Protein AF-A0A225D2T9-F1 (afdb_monomer_lite)

pLDDT: mean 93.03, std 9.86, range [56.59, 98.62]

Sequence (69 aa):
MIAAGAVVPPGAVIPPRSLVMGVPGRVVRPVTEDEIARTVAISARYRDLAAKYAAGAIPWPLGRPDSDR

Organism: NCBI:txid1908690

Radius of gyration: 17.47 Å; chains: 1; bounding box: 38×32×38 Å

Structure (mmCIF, N/CA/C/O backbone):
data_AF-A0A225D2T9-F1
#
_entry.id   AF-A0A225D2T9-F1
#
loop_
_atom_site.group_PDB
_atom_site.id
_atom_site.type_symbol
_atom_site.label_atom_id
_atom_site.label_alt_id
_atom_site.label_comp_id
_atom_site.label_asym_id
_atom_site.label_entity_id
_atom_site.label_seq_id
_atom_site.pdbx_PDB_ins_code
_atom_site.Cartn_x
_atom_site.Cartn_y
_atom_site.Cartn_z
_atom_site.occupancy
_atom_site.B_iso_or_equiv
_atom_site.auth_seq_id
_atom_site.auth_comp_id
_atom_site.auth_asym_id
_atom_site.auth_atom_id
_atom_site.pdbx_PDB_model_num
ATOM 1 N N . MET A 1 1 ? -6.022 2.278 2.583 1.00 96.00 1 MET A N 1
ATOM 2 C CA . MET A 1 1 ? -4.653 2.823 2.639 1.00 96.00 1 MET A CA 1
ATOM 3 C C . MET A 1 1 ? -4.134 2.693 4.060 1.00 96.00 1 MET A C 1
ATOM 5 O O . MET A 1 1 ? -4.875 2.990 4.990 1.00 96.00 1 MET A O 1
ATOM 9 N N . ILE A 1 2 ? -2.900 2.226 4.234 1.00 98.00 2 ILE A N 1
ATOM 10 C CA . ILE A 1 2 ? -2.238 2.140 5.542 1.00 98.00 2 ILE A CA 1
ATOM 11 C C . ILE A 1 2 ? -1.149 3.212 5.555 1.00 98.00 2 ILE A C 1
ATOM 13 O O . ILE A 1 2 ? -0.319 3.234 4.648 1.00 98.00 2 ILE A O 1
ATOM 17 N N . ALA A 1 3 ? -1.190 4.137 6.512 1.00 97.50 3 ALA A N 1
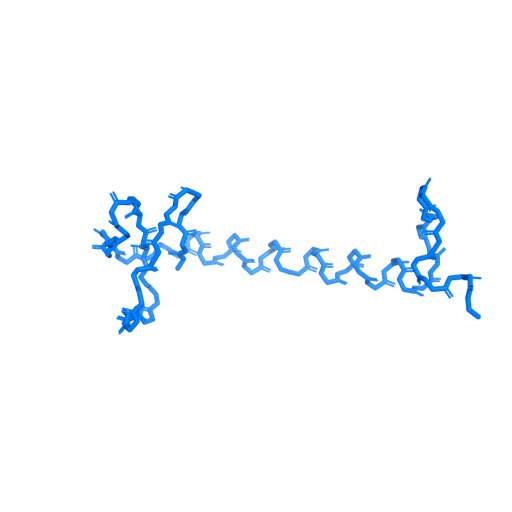ATOM 18 C CA . ALA A 1 3 ? -0.189 5.193 6.606 1.00 97.50 3 ALA A CA 1
ATOM 19 C C . ALA A 1 3 ? 1.164 4.648 7.074 1.00 97.50 3 ALA A C 1
ATOM 21 O O . ALA A 1 3 ? 1.250 3.603 7.725 1.00 97.50 3 ALA A O 1
ATOM 22 N N . ALA A 1 4 ? 2.224 5.391 6.767 1.00 97.75 4 ALA A N 1
ATOM 23 C CA . ALA A 1 4 ? 3.562 5.081 7.246 1.00 97.75 4 ALA A CA 1
ATOM 24 C C . ALA A 1 4 ? 3.586 4.992 8.782 1.00 97.75 4 ALA A C 1
ATOM 26 O O . ALA A 1 4 ? 2.977 5.809 9.473 1.00 97.75 4 ALA A O 1
ATOM 27 N N . GLY A 1 5 ? 4.276 3.977 9.304 1.00 97.06 5 GLY A N 1
ATOM 28 C CA . GLY A 1 5 ? 4.395 3.740 10.744 1.00 97.06 5 GLY A CA 1
ATOM 29 C C . GLY A 1 5 ? 3.141 3.177 11.421 1.00 97.06 5 GLY A C 1
ATOM 30 O O . GLY A 1 5 ? 3.161 2.990 12.633 1.00 97.06 5 GLY A O 1
ATOM 31 N N . ALA A 1 6 ? 2.059 2.888 10.688 1.00 98.44 6 ALA A N 1
ATOM 32 C CA . ALA A 1 6 ? 0.892 2.244 11.280 1.00 98.44 6 ALA A CA 1
ATOM 33 C C . ALA A 1 6 ? 1.132 0.744 11.527 1.00 98.44 6 ALA A C 1
ATOM 35 O O . ALA A 1 6 ? 1.651 0.043 10.658 1.00 98.44 6 ALA A O 1
ATOM 36 N N . VAL A 1 7 ? 0.692 0.235 12.682 1.00 98.38 7 VAL A N 1
ATOM 37 C CA . VAL A 1 7 ? 0.766 -1.198 13.025 1.00 98.38 7 VAL A CA 1
ATOM 38 C C . VAL A 1 7 ? -0.642 -1.760 13.138 1.00 98.38 7 VAL A C 1
ATOM 40 O O . VAL A 1 7 ? -1.358 -1.477 14.098 1.00 98.38 7 VAL A O 1
ATOM 43 N N . VAL A 1 8 ? -1.052 -2.554 12.149 1.00 97.94 8 VAL A N 1
ATOM 44 C CA . VAL A 1 8 ? -2.370 -3.200 12.132 1.00 97.94 8 VAL A CA 1
ATOM 45 C C . VAL A 1 8 ? -2.364 -4.388 13.105 1.00 97.94 8 VAL A C 1
ATOM 47 O O . VAL A 1 8 ? -1.544 -5.290 12.933 1.00 97.94 8 VAL A O 1
ATOM 50 N N . PRO A 1 9 ? -3.245 -4.415 14.125 1.00 97.69 9 PRO A N 1
ATOM 51 C CA . PRO A 1 9 ? -3.310 -5.537 15.059 1.00 97.69 9 PRO A CA 1
ATOM 52 C C . PRO A 1 9 ? -3.716 -6.853 14.371 1.00 97.69 9 PRO A C 1
ATOM 54 O O . PRO A 1 9 ? -4.493 -6.818 13.410 1.00 97.69 9 PRO A O 1
ATOM 57 N N . PRO A 1 10 ? -3.270 -8.019 14.878 1.00 97.81 10 PRO A N 1
ATOM 58 C CA . PRO A 1 10 ? -3.744 -9.316 14.401 1.00 97.81 10 PRO A CA 1
ATOM 59 C C . PRO A 1 10 ? -5.274 -9.422 14.445 1.00 97.81 10 PRO A C 1
ATOM 61 O O . PRO A 1 10 ? -5.908 -8.972 15.398 1.00 97.81 10 PRO A O 1
ATOM 64 N N . GLY A 1 11 ? -5.866 -10.010 13.405 1.00 97.19 11 GLY A N 1
ATOM 65 C CA . GLY A 1 11 ? -7.318 -10.195 13.296 1.00 97.19 11 GLY A CA 1
ATOM 66 C C . GLY A 1 11 ? -8.118 -8.938 12.929 1.00 97.19 11 GLY A C 1
ATOM 67 O O . GLY A 1 11 ? -9.335 -9.025 12.780 1.00 97.19 11 GLY A O 1
ATOM 68 N N . ALA A 1 12 ? -7.479 -7.776 12.751 1.00 97.25 12 ALA A N 1
ATOM 69 C CA . ALA A 1 12 ? -8.184 -6.568 12.334 1.00 97.25 12 ALA A CA 1
ATOM 70 C C . ALA A 1 12 ? -8.695 -6.683 10.885 1.00 97.25 12 ALA A C 1
ATOM 72 O O . ALA A 1 12 ? -7.914 -6.855 9.948 1.00 97.25 12 ALA A O 1
ATOM 73 N N . VAL A 1 13 ? -10.006 -6.518 10.693 1.00 97.38 13 VAL A N 1
ATOM 74 C CA . VAL A 1 13 ? -10.633 -6.393 9.369 1.00 97.38 13 VAL A CA 1
ATOM 75 C C . VAL A 1 13 ? -10.777 -4.912 9.038 1.00 97.38 13 VAL A C 1
ATOM 77 O O . VAL A 1 13 ? -11.535 -4.192 9.686 1.00 97.38 13 VAL A O 1
ATOM 80 N N . ILE A 1 14 ? -10.037 -4.444 8.034 1.00 98.00 14 ILE A N 1
ATOM 81 C CA . ILE A 1 14 ? -10.086 -3.048 7.589 1.00 98.00 14 ILE A CA 1
ATOM 82 C C . ILE A 1 14 ? -11.115 -2.920 6.459 1.00 98.00 14 ILE A C 1
ATOM 84 O O . ILE A 1 14 ? -10.935 -3.559 5.419 1.00 98.00 14 ILE A O 1
ATOM 88 N N . PRO A 1 15 ? -12.168 -2.092 6.606 1.00 98.06 15 PRO A N 1
ATOM 89 C CA . PRO A 1 15 ? -13.143 -1.900 5.541 1.00 98.06 15 PRO A CA 1
ATOM 90 C C . PRO A 1 15 ? -12.488 -1.337 4.269 1.00 98.06 15 PRO A C 1
ATOM 92 O O . PRO A 1 15 ? -11.543 -0.536 4.365 1.00 98.06 15 PRO A O 1
ATOM 95 N N . PRO A 1 16 ? -13.001 -1.682 3.073 1.00 97.88 16 PRO A N 1
ATOM 96 C CA . PRO A 1 16 ? -12.551 -1.074 1.828 1.00 97.88 16 PRO A CA 1
ATOM 97 C C . PRO A 1 16 ? -12.561 0.454 1.912 1.00 97.88 16 PRO A C 1
ATOM 99 O O . PRO A 1 16 ? -13.398 1.047 2.588 1.00 97.88 16 PRO A O 1
ATOM 102 N N . ARG A 1 17 ? -11.621 1.099 1.213 1.00 97.25 17 ARG A N 1
ATOM 103 C CA . ARG A 1 17 ? -11.505 2.568 1.160 1.00 97.25 17 ARG A CA 1
ATOM 104 C C . ARG A 1 17 ? -11.310 3.249 2.528 1.00 97.25 17 ARG A C 1
ATOM 106 O O . ARG A 1 17 ? -11.610 4.426 2.670 1.00 97.25 17 ARG A O 1
ATOM 113 N N . SER A 1 18 ? -10.738 2.557 3.514 1.00 98.44 18 SER A N 1
ATOM 114 C CA . SER A 1 18 ? -10.368 3.154 4.809 1.00 98.44 18 SER A CA 1
ATOM 115 C C . SER A 1 18 ? -8.914 3.632 4.841 1.00 98.44 18 SER A C 1
ATOM 117 O O . SER A 1 18 ? -8.030 2.952 4.309 1.00 98.44 18 SER A O 1
ATOM 119 N N . LEU A 1 19 ? -8.647 4.768 5.491 1.00 98.44 19 LEU A N 1
ATOM 120 C CA . LEU A 1 19 ? -7.304 5.186 5.902 1.00 98.44 19 LEU A CA 1
ATOM 121 C C . LEU A 1 19 ? -7.031 4.723 7.338 1.00 98.44 19 LEU A C 1
ATOM 123 O O . LEU A 1 19 ? -7.775 5.074 8.254 1.00 98.44 19 LEU A O 1
ATOM 127 N N . VAL A 1 20 ? -5.949 3.966 7.531 1.00 98.62 20 VAL A N 1
ATOM 128 C CA . VAL A 1 20 ? -5.492 3.486 8.843 1.00 98.62 20 VAL A CA 1
ATOM 129 C C . VAL A 1 20 ? -4.222 4.213 9.264 1.00 98.62 20 VAL A C 1
ATOM 131 O O . VAL A 1 20 ? -3.290 4.317 8.467 1.00 98.62 20 VAL A O 1
ATOM 134 N N . MET A 1 21 ? -4.168 4.676 10.515 1.00 98.50 21 MET A N 1
ATOM 135 C CA . MET A 1 21 ? -3.006 5.369 11.086 1.00 98.50 21 MET A CA 1
ATOM 136 C C . MET A 1 21 ? -2.706 4.918 12.521 1.00 98.50 21 MET A C 1
ATOM 138 O O . MET A 1 21 ? -3.612 4.488 13.235 1.00 98.50 21 MET A O 1
ATOM 142 N N . GLY A 1 22 ? -1.443 5.069 12.936 1.00 98.00 22 GLY A N 1
ATOM 143 C CA . GLY A 1 22 ? -0.999 4.953 14.330 1.00 98.00 22 GLY A CA 1
ATOM 144 C C . GLY A 1 22 ? -0.586 3.554 14.799 1.00 98.00 22 GLY A C 1
ATOM 145 O O . GLY A 1 22 ? -0.675 2.561 14.075 1.00 98.00 22 GLY A O 1
ATOM 146 N N . VAL A 1 23 ? -0.131 3.498 16.051 1.00 97.88 23 VAL A N 1
ATOM 147 C CA . VAL A 1 23 ? 0.225 2.273 16.776 1.00 97.88 23 VAL A CA 1
ATOM 148 C C . VAL A 1 23 ? -0.515 2.290 18.122 1.00 97.88 23 VAL A C 1
ATOM 150 O O . VAL A 1 23 ? -0.187 3.119 18.966 1.00 97.88 23 VAL A O 1
ATOM 153 N N . PRO A 1 24 ? -1.517 1.419 18.340 1.00 96.69 24 PRO A N 1
ATOM 154 C CA . PRO A 1 24 ? -2.071 0.474 17.372 1.00 96.69 24 PRO A CA 1
ATOM 155 C C . PRO A 1 24 ? -2.873 1.186 16.268 1.00 96.69 24 PRO A C 1
ATOM 157 O O . PRO A 1 24 ? -3.508 2.213 16.499 1.00 96.69 24 PRO A O 1
ATOM 160 N N . GLY A 1 25 ? -2.879 0.608 15.068 1.00 98.19 25 GLY A N 1
ATOM 161 C CA . GLY A 1 25 ? -3.551 1.160 13.896 1.00 98.19 25 GLY A CA 1
ATOM 162 C C . GLY A 1 25 ? -5.065 1.243 14.076 1.00 98.19 25 GLY A C 1
ATOM 163 O O . GLY A 1 25 ? -5.698 0.295 14.558 1.00 98.19 25 GLY A O 1
ATOM 164 N N . ARG A 1 26 ? -5.656 2.375 13.685 1.00 97.81 26 ARG A N 1
ATOM 165 C CA . ARG A 1 26 ? -7.108 2.618 13.700 1.00 97.81 26 ARG A CA 1
ATOM 166 C C . ARG A 1 26 ? -7.572 3.236 12.390 1.00 97.81 26 ARG A C 1
ATOM 168 O O . ARG A 1 26 ? -6.829 3.997 11.774 1.00 97.81 26 ARG A O 1
ATOM 175 N N . VAL A 1 27 ? -8.801 2.919 11.980 1.00 98.31 27 VAL A N 1
ATOM 176 C CA . VAL A 1 27 ? -9.469 3.622 10.878 1.00 98.31 27 VAL A CA 1
ATOM 177 C C . VAL A 1 27 ? -9.787 5.036 11.348 1.00 98.31 27 VAL A C 1
ATOM 179 O O . VAL A 1 27 ? -10.468 5.206 12.354 1.00 98.31 27 VAL A O 1
ATOM 182 N N . VAL A 1 28 ? -9.284 6.038 10.632 1.00 98.00 28 VAL A N 1
ATOM 183 C CA . VAL A 1 28 ? -9.454 7.454 11.005 1.00 98.00 28 VAL A CA 1
ATOM 184 C C . VAL A 1 28 ? -10.415 8.208 10.091 1.00 98.00 28 VAL A C 1
ATOM 186 O O . VAL A 1 28 ? -11.024 9.180 10.523 1.00 98.00 28 VAL A O 1
ATOM 189 N N . ARG A 1 29 ? -10.546 7.778 8.829 1.00 98.44 29 ARG A N 1
ATOM 190 C CA . ARG A 1 29 ? -11.469 8.329 7.824 1.00 98.44 29 ARG A CA 1
ATOM 191 C C . ARG A 1 29 ? -11.506 7.455 6.563 1.00 98.44 29 ARG A C 1
ATOM 193 O O . ARG A 1 29 ? -10.615 6.616 6.387 1.00 98.44 29 ARG A O 1
ATOM 200 N N . PRO A 1 30 ? -12.464 7.679 5.648 1.00 98.50 30 PRO A N 1
ATOM 201 C CA . PRO A 1 30 ? -12.352 7.214 4.271 1.00 98.50 30 PRO A CA 1
ATOM 202 C C . PRO A 1 30 ? -11.120 7.801 3.563 1.00 98.50 30 PRO A C 1
ATOM 204 O O . PRO A 1 30 ? -10.678 8.916 3.867 1.00 98.50 30 PRO A O 1
ATOM 207 N N . VAL A 1 31 ? -10.564 7.052 2.612 1.00 98.19 31 VAL A N 1
ATOM 208 C CA . VAL A 1 31 ? -9.572 7.588 1.667 1.00 98.19 31 VAL A CA 1
ATOM 209 C C . VAL A 1 31 ? -10.246 8.581 0.724 1.00 98.19 31 VAL A C 1
ATOM 211 O O . VAL A 1 31 ? -11.416 8.410 0.380 1.00 98.19 31 VAL A O 1
ATOM 214 N N . THR A 1 32 ? -9.518 9.614 0.316 1.00 98.44 32 THR A N 1
ATOM 215 C CA . THR A 1 32 ? -10.014 10.582 -0.667 1.00 98.44 32 THR A CA 1
ATOM 216 C C . THR A 1 32 ? -9.820 10.063 -2.090 1.00 98.44 32 THR A C 1
ATOM 218 O O . THR A 1 32 ? -9.009 9.167 -2.337 1.00 98.44 32 THR A O 1
ATOM 221 N N . GLU A 1 33 ? -10.539 10.652 -3.044 1.00 98.12 33 GLU A N 1
ATOM 222 C CA . GLU A 1 33 ? -10.406 10.277 -4.454 1.00 98.12 33 GLU A CA 1
ATOM 223 C C . GLU A 1 33 ? -8.999 10.579 -4.993 1.00 98.12 33 GLU A C 1
ATOM 225 O O . GLU A 1 33 ? -8.410 9.758 -5.694 1.00 98.12 33 GLU A O 1
ATOM 230 N N . ASP A 1 34 ? -8.395 11.691 -4.564 1.00 98.19 34 ASP A N 1
ATOM 231 C CA . ASP A 1 34 ? -7.016 12.048 -4.913 1.00 98.19 34 ASP A CA 1
ATOM 232 C C . ASP A 1 34 ? -5.996 11.019 -4.397 1.00 98.19 34 ASP A C 1
ATOM 234 O O . ASP A 1 34 ? -5.031 10.683 -5.087 1.00 98.19 34 ASP A O 1
ATOM 238 N N . GLU A 1 35 ? -6.203 10.474 -3.193 1.00 98.06 35 GLU A N 1
ATOM 239 C CA . GLU A 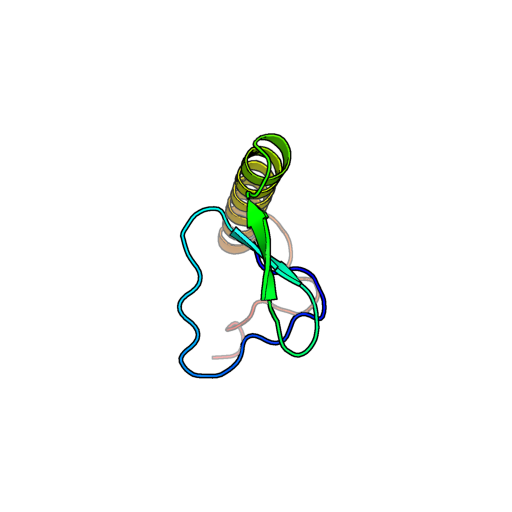1 35 ? -5.353 9.418 -2.627 1.00 98.06 35 GLU A CA 1
ATOM 240 C C . GLU A 1 35 ? -5.481 8.105 -3.411 1.00 98.06 35 GLU A C 1
ATOM 242 O O . GLU A 1 35 ? -4.482 7.408 -3.629 1.00 98.06 35 GLU A O 1
ATOM 247 N N . ILE A 1 36 ? -6.692 7.779 -3.876 1.00 97.75 36 ILE A N 1
ATOM 248 C CA . ILE A 1 36 ? -6.939 6.630 -4.755 1.00 97.75 36 ILE A CA 1
ATOM 249 C C . ILE A 1 36 ? -6.225 6.844 -6.094 1.00 97.75 36 ILE A C 1
ATOM 251 O O . ILE A 1 36 ? -5.431 5.993 -6.503 1.00 97.75 36 ILE A O 1
ATOM 255 N N . ALA A 1 37 ? -6.443 7.989 -6.744 1.00 98.00 37 ALA A N 1
ATOM 256 C CA . ALA A 1 37 ? -5.846 8.321 -8.035 1.00 98.00 37 ALA A CA 1
ATOM 257 C C . ALA A 1 37 ? -4.311 8.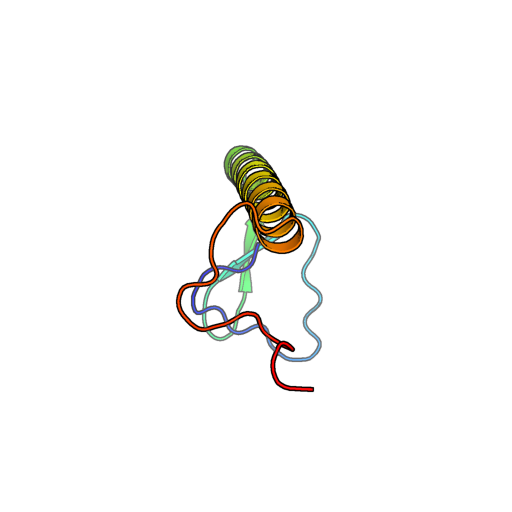297 -7.975 1.00 98.00 37 ALA A C 1
ATOM 259 O O . ALA A 1 37 ? -3.651 7.694 -8.827 1.00 98.00 37 ALA A O 1
ATOM 260 N N . ARG A 1 38 ? -3.728 8.869 -6.914 1.00 97.75 38 ARG A N 1
ATOM 261 C CA . ARG A 1 38 ? -2.282 8.836 -6.675 1.00 97.75 38 ARG A CA 1
ATOM 262 C C . ARG A 1 38 ? -1.764 7.409 -6.511 1.00 97.75 38 ARG A C 1
ATOM 264 O O . ARG A 1 38 ? -0.716 7.082 -7.064 1.00 97.75 38 ARG A O 1
ATOM 271 N N . THR A 1 39 ? -2.486 6.562 -5.779 1.00 97.38 39 THR A N 1
ATOM 272 C CA . THR A 1 39 ? -2.117 5.150 -5.600 1.00 97.38 39 THR A CA 1
ATOM 273 C C . THR A 1 39 ? -2.090 4.417 -6.941 1.00 97.38 39 THR A C 1
ATOM 275 O O . THR A 1 39 ? -1.093 3.772 -7.258 1.00 97.38 39 THR A O 1
ATOM 278 N N . VAL A 1 40 ? -3.128 4.584 -7.769 1.00 97.62 40 VAL A N 1
ATOM 279 C CA . VAL A 1 40 ? -3.205 3.984 -9.113 1.00 97.62 40 VAL A CA 1
ATOM 280 C C . VAL A 1 40 ? -2.038 4.442 -9.994 1.00 97.62 40 VAL A C 1
ATOM 282 O O . VAL A 1 40 ? -1.373 3.610 -10.615 1.00 97.62 40 VAL A O 1
ATOM 285 N N . ALA A 1 41 ? -1.734 5.743 -10.003 1.00 98.31 41 ALA A N 1
ATOM 286 C CA . ALA A 1 41 ? -0.627 6.298 -10.779 1.00 98.31 41 ALA A CA 1
ATOM 287 C C . ALA A 1 41 ? 0.740 5.756 -10.324 1.00 98.31 41 ALA A C 1
ATOM 289 O O . ALA A 1 41 ? 1.582 5.404 -11.153 1.00 98.31 41 ALA A O 1
ATOM 290 N N . ILE A 1 42 ? 0.968 5.646 -9.010 1.00 97.94 42 ILE A N 1
ATOM 291 C CA . ILE A 1 42 ? 2.194 5.058 -8.456 1.00 97.94 42 ILE A CA 1
ATOM 292 C C . ILE A 1 42 ? 2.312 3.589 -8.876 1.00 97.94 42 ILE A C 1
ATOM 294 O O . ILE A 1 42 ? 3.359 3.186 -9.383 1.00 97.94 42 ILE A O 1
ATOM 298 N N . SER A 1 43 ? 1.246 2.799 -8.729 1.00 97.94 43 SER A N 1
ATOM 299 C CA . SER A 1 43 ? 1.238 1.390 -9.129 1.00 97.94 43 SER A CA 1
ATOM 300 C C . SER A 1 43 ? 1.545 1.204 -10.616 1.00 97.94 43 SER A C 1
ATOM 302 O O . SER A 1 43 ? 2.350 0.339 -10.958 1.00 97.94 43 SER A O 1
ATOM 304 N N . ALA A 1 44 ? 0.968 2.027 -11.498 1.00 98.31 44 ALA A N 1
ATOM 305 C CA . ALA A 1 44 ? 1.267 1.994 -12.930 1.00 98.31 44 ALA A CA 1
ATOM 306 C C . ALA A 1 44 ? 2.757 2.262 -13.203 1.00 98.31 44 ALA A C 1
ATOM 308 O O . ALA A 1 44 ? 3.416 1.470 -13.874 1.00 98.31 44 ALA A O 1
ATOM 309 N N . ARG A 1 45 ? 3.328 3.303 -12.580 1.00 98.19 45 ARG A N 1
ATOM 310 C CA . ARG A 1 45 ? 4.755 3.630 -12.727 1.00 98.19 45 ARG A C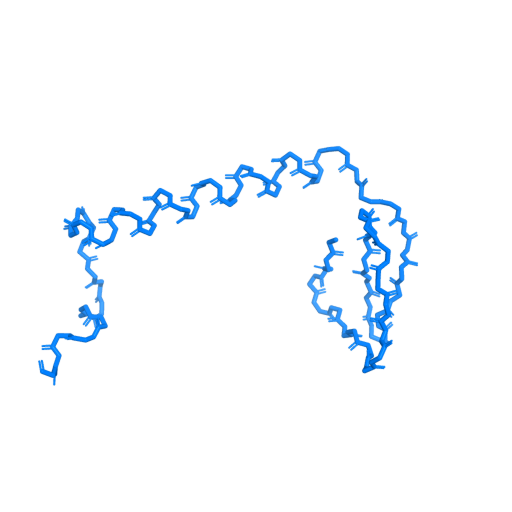A 1
ATOM 311 C C . ARG A 1 45 ? 5.675 2.496 -12.277 1.00 98.19 45 ARG A C 1
ATOM 313 O O . ARG A 1 45 ? 6.669 2.225 -12.946 1.00 98.19 45 ARG A O 1
ATOM 320 N N . TYR A 1 46 ? 5.370 1.838 -11.158 1.00 97.31 46 TYR A N 1
ATOM 321 C CA . TYR A 1 46 ? 6.180 0.713 -10.681 1.00 97.31 46 TYR A CA 1
ATOM 322 C C . TYR A 1 46 ? 6.071 -0.513 -11.587 1.00 97.31 46 TYR A C 1
ATOM 324 O O . TYR A 1 46 ? 7.070 -1.201 -11.781 1.00 97.31 46 TYR A O 1
ATOM 332 N N . ARG A 1 47 ? 4.901 -0.765 -12.188 1.00 97.88 47 ARG A N 1
ATOM 333 C CA . ARG A 1 47 ? 4.744 -1.825 -13.194 1.00 97.88 47 ARG A CA 1
ATOM 334 C C . ARG A 1 47 ? 5.600 -1.563 -14.430 1.00 97.88 47 ARG A C 1
ATOM 336 O O . ARG A 1 47 ? 6.315 -2.463 -14.861 1.00 97.88 47 ARG A O 1
ATOM 343 N N . ASP A 1 48 ? 5.584 -0.339 -14.948 1.00 97.19 48 ASP A N 1
ATOM 344 C CA . ASP A 1 48 ? 6.410 0.040 -16.100 1.00 97.19 48 ASP A CA 1
ATOM 345 C C . ASP A 1 48 ? 7.902 -0.075 -15.781 1.00 97.19 48 ASP A C 1
ATOM 347 O O . ASP A 1 48 ? 8.690 -0.565 -16.590 1.00 97.19 48 ASP A O 1
ATOM 351 N N . LEU A 1 49 ? 8.301 0.356 -14.582 1.00 95.19 49 LEU A N 1
ATOM 352 C CA . LEU A 1 49 ? 9.679 0.242 -14.123 1.00 95.19 49 LEU A CA 1
ATOM 353 C C . LEU A 1 49 ? 10.112 -1.226 -14.021 1.00 95.19 49 LEU A C 1
ATOM 355 O O . LEU A 1 49 ? 11.172 -1.581 -14.533 1.00 95.19 49 LEU A O 1
ATOM 359 N N . ALA A 1 50 ? 9.280 -2.083 -13.423 1.00 94.00 50 ALA A N 1
ATOM 360 C CA . ALA A 1 50 ? 9.539 -3.516 -13.329 1.00 94.00 50 ALA A CA 1
ATOM 361 C C . ALA A 1 50 ? 9.684 -4.160 -14.718 1.00 94.00 50 ALA A C 1
ATOM 363 O O . ALA A 1 50 ? 10.619 -4.927 -14.936 1.00 94.00 50 ALA A O 1
ATOM 364 N N . ALA A 1 51 ? 8.826 -3.796 -15.677 1.00 94.94 51 ALA A N 1
ATOM 365 C CA . ALA A 1 51 ? 8.920 -4.281 -17.053 1.00 94.94 51 ALA A CA 1
ATOM 366 C C . ALA A 1 51 ? 10.236 -3.861 -17.731 1.00 94.94 51 ALA A C 1
ATOM 368 O O . ALA A 1 51 ? 10.879 -4.679 -18.387 1.00 94.94 51 ALA A O 1
ATOM 369 N N . LYS A 1 52 ? 10.684 -2.615 -17.528 1.00 94.06 52 LYS A N 1
ATOM 370 C CA . LYS A 1 52 ? 11.969 -2.127 -18.061 1.00 94.06 52 LYS A CA 1
ATOM 371 C C . LYS A 1 52 ? 13.166 -2.884 -17.485 1.00 94.06 52 LYS A C 1
ATOM 373 O O . LYS A 1 52 ? 14.071 -3.233 -18.240 1.00 94.06 52 LYS A O 1
ATOM 378 N N . TYR A 1 53 ? 13.164 -3.172 -16.182 1.00 92.25 53 TYR A N 1
ATOM 379 C CA . TYR A 1 53 ? 14.197 -4.011 -15.565 1.00 92.25 53 TYR A CA 1
ATOM 380 C C . TYR A 1 53 ? 14.156 -5.449 -16.090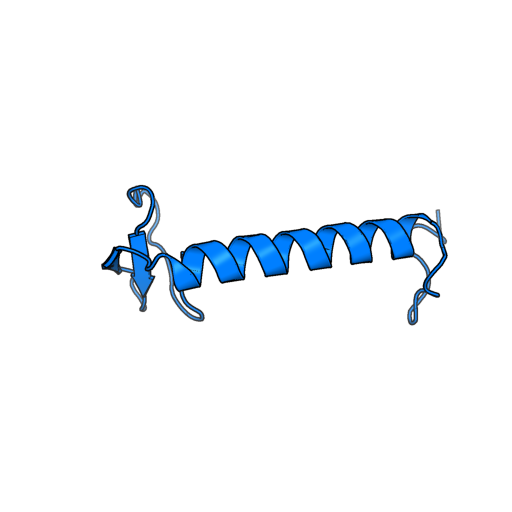 1.00 92.25 53 TYR A C 1
ATOM 382 O O . TYR A 1 53 ? 15.196 -6.006 -16.433 1.00 92.25 53 TYR A O 1
ATOM 390 N N . ALA A 1 54 ? 12.965 -6.042 -16.212 1.00 89.88 54 ALA A N 1
ATOM 391 C CA . ALA A 1 54 ? 12.807 -7.396 -16.738 1.00 89.88 54 ALA A CA 1
ATOM 392 C C . ALA A 1 54 ? 13.320 -7.522 -18.184 1.00 89.88 54 ALA A C 1
ATOM 394 O O . ALA A 1 54 ? 13.973 -8.511 -18.518 1.00 89.88 54 ALA A O 1
ATOM 395 N N . ALA A 1 55 ? 13.088 -6.495 -19.006 1.00 91.94 55 ALA A N 1
ATOM 396 C CA . ALA A 1 55 ? 13.567 -6.402 -20.383 1.00 91.94 55 ALA A CA 1
ATOM 397 C C . ALA A 1 55 ? 15.064 -6.050 -20.511 1.00 91.94 55 ALA A C 1
ATOM 399 O O . ALA A 1 55 ? 15.573 -5.981 -21.625 1.00 91.94 55 ALA A O 1
ATOM 400 N N . GLY A 1 56 ? 15.771 -5.785 -19.405 1.00 89.50 56 GLY A N 1
ATOM 401 C CA . GLY A 1 56 ? 17.178 -5.367 -19.428 1.00 89.50 56 GLY A CA 1
ATOM 402 C C . GLY A 1 56 ? 17.409 -3.947 -19.959 1.00 89.50 56 GLY A C 1
ATOM 403 O O . GLY A 1 56 ? 18.549 -3.561 -20.196 1.00 89.50 56 GLY A O 1
ATOM 404 N N . ALA A 1 57 ? 16.348 -3.150 -20.126 1.00 91.06 57 ALA A N 1
ATOM 405 C CA . ALA A 1 57 ? 16.437 -1.766 -20.593 1.00 91.06 57 ALA A CA 1
ATOM 406 C C . ALA A 1 57 ? 17.033 -0.818 -19.538 1.00 91.06 57 ALA A C 1
ATOM 408 O O . ALA A 1 57 ? 17.420 0.304 -19.856 1.00 91.06 57 ALA A O 1
ATOM 409 N N . ILE A 1 58 ? 17.080 -1.257 -18.277 1.00 89.31 58 ILE A N 1
ATOM 410 C CA . ILE A 1 58 ? 17.752 -0.560 -17.184 1.00 89.31 58 ILE A CA 1
ATOM 411 C C . ILE A 1 58 ? 18.808 -1.516 -16.621 1.00 89.31 58 ILE A C 1
ATOM 413 O O . ILE A 1 58 ? 18.448 -2.629 -16.220 1.00 89.31 58 ILE A O 1
ATOM 417 N N . PRO A 1 59 ? 20.092 -1.117 -16.585 1.00 84.75 59 PRO A N 1
ATOM 418 C CA . PRO A 1 59 ? 21.135 -1.933 -15.986 1.00 84.75 59 PRO A CA 1
ATOM 419 C C . PRO A 1 59 ? 20.854 -2.095 -14.496 1.00 84.75 59 PRO A C 1
ATOM 421 O O . PRO A 1 59 ? 20.476 -1.140 -13.815 1.00 84.75 59 PRO A O 1
ATOM 424 N N . TRP A 1 60 ? 21.043 -3.305 -13.978 1.00 82.50 60 TRP A N 1
ATOM 425 C CA . TRP A 1 60 ? 20.904 -3.527 -12.549 1.00 82.50 60 TRP A CA 1
ATOM 426 C C . TRP A 1 60 ? 22.172 -3.031 -11.838 1.00 82.50 60 TRP A C 1
ATOM 428 O O . TRP A 1 60 ? 23.234 -3.625 -12.034 1.00 82.50 60 TRP A O 1
ATOM 438 N N . PRO A 1 61 ? 22.102 -1.971 -11.011 1.00 79.44 61 PRO A N 1
ATOM 439 C CA . PRO A 1 61 ? 23.295 -1.327 -10.454 1.00 79.44 61 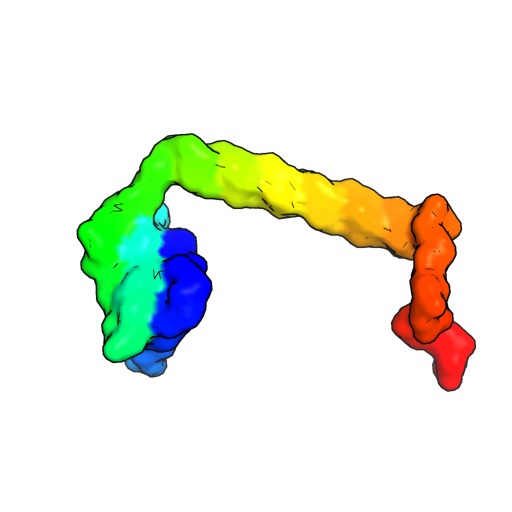PRO A CA 1
ATOM 440 C C . PRO A 1 61 ? 24.099 -2.230 -9.504 1.00 79.44 61 PRO A C 1
ATOM 442 O O . PRO A 1 61 ? 25.253 -1.936 -9.219 1.00 79.44 61 PRO A O 1
ATOM 445 N N . LEU A 1 62 ? 23.499 -3.324 -9.026 1.00 80.25 62 LEU A N 1
ATOM 446 C CA . LEU A 1 62 ? 24.075 -4.275 -8.067 1.00 80.25 62 LEU A CA 1
ATOM 447 C C . LEU A 1 62 ? 24.155 -5.738 -8.585 1.00 80.25 62 LEU A C 1
ATOM 449 O O . LEU A 1 62 ? 24.158 -6.651 -7.772 1.00 80.25 62 LEU A O 1
ATOM 453 N N . GLY A 1 63 ? 24.160 -5.979 -9.907 1.00 78.06 63 GLY A N 1
ATOM 454 C CA . GLY A 1 63 ? 23.996 -7.324 -10.509 1.00 78.06 63 GLY A CA 1
ATOM 455 C C . GLY A 1 63 ? 22.559 -7.894 -10.493 1.00 78.06 63 GLY A C 1
ATOM 456 O O . GLY A 1 63 ? 21.840 -7.765 -9.508 1.00 78.06 63 GLY A O 1
ATOM 457 N N . ARG A 1 64 ? 22.100 -8.503 -11.600 1.00 76.81 64 ARG A N 1
ATOM 458 C CA . ARG A 1 64 ? 20.716 -9.008 -11.739 1.00 76.81 64 ARG A CA 1
ATOM 459 C C . ARG A 1 64 ? 20.424 -10.038 -10.628 1.00 76.81 64 ARG A C 1
ATOM 461 O O . ARG A 1 64 ? 21.200 -10.979 -10.497 1.00 76.81 64 ARG A O 1
ATOM 468 N N . PRO A 1 65 ? 19.320 -9.920 -9.865 1.00 69.50 65 PRO A N 1
ATOM 469 C CA . PRO A 1 65 ? 18.954 -10.965 -8.921 1.00 69.50 65 PRO A CA 1
ATOM 470 C C . PRO A 1 65 ? 18.703 -12.241 -9.731 1.00 69.50 65 PRO A C 1
ATOM 472 O O . PRO A 1 65 ? 17.912 -12.205 -10.671 1.00 69.50 65 PRO A O 1
ATOM 475 N N . ASP A 1 66 ? 19.437 -13.306 -9.403 1.00 69.69 66 ASP A N 1
ATOM 476 C CA . ASP A 1 66 ? 19.516 -14.605 -10.097 1.00 69.69 66 ASP A CA 1
ATOM 477 C C . ASP A 1 66 ? 20.545 -14.746 -11.246 1.00 69.69 66 ASP A C 1
ATOM 479 O O . ASP A 1 66 ? 20.481 -15.725 -11.983 1.00 69.69 66 ASP A O 1
ATOM 483 N N . SER A 1 67 ? 21.539 -13.856 -11.400 1.00 59.81 67 SER A N 1
ATOM 484 C CA . SER A 1 67 ? 22.671 -14.110 -12.326 1.00 59.81 67 SER A CA 1
ATOM 485 C C . SER A 1 67 ? 23.685 -15.156 -11.844 1.00 59.81 67 SER A C 1
ATOM 487 O O . SER A 1 67 ? 24.543 -15.561 -12.624 1.00 59.81 67 SER A O 1
ATOM 489 N N . ASP A 1 68 ? 23.593 -15.579 -10.581 1.00 61.91 68 ASP A N 1
ATOM 490 C CA . ASP A 1 68 ? 24.608 -16.400 -9.903 1.00 61.91 68 ASP A CA 1
ATOM 491 C C . ASP A 1 68 ? 24.150 -17.860 -9.684 1.00 61.91 68 ASP A C 1
ATOM 493 O O . ASP A 1 68 ? 24.731 -18.582 -8.870 1.00 61.91 68 ASP A O 1
ATOM 497 N N . ARG A 1 69 ? 23.088 -18.297 -10.375 1.00 56.59 69 ARG A N 1
ATOM 498 C CA . ARG A 1 69 ? 22.614 -19.691 -10.396 1.00 56.59 69 ARG A CA 1
ATOM 499 C C . ARG A 1 69 ? 22.709 -20.307 -11.780 1.00 56.59 69 ARG A C 1
ATOM 501 O O . ARG A 1 69 ? 22.365 -19.610 -12.758 1.00 56.59 69 ARG A O 1
#

Secondary structure (DSSP, 8-state):
-B-TT--PPTT--PPTTEEEETTTTEEEEEPPHHHHHHHHHHHHHHHHHHHHHHTTSS--TT--TTTT-

InterPro domains:
  IPR011004 Trimeric LpxA-like superfamily [SSF51161] (1-53)
  IPR050484 Transferase Hexapeptide/Carbonic Anhydrase [PTHR13061] (1-55)

Foldseek 3Di:
DEDPPEDDDPPDDDDPQFYWDDVPIDGDDGHDPVNVVVVVVVVVVVVVVVVCVVVVVDPDPVDDVPPVD